Protein AF-A0A6V8D139-F1 (afdb_monomer_lite)

Secondary structure (DSSP, 8-state):
--------HHHHHHHHHHHHHHHHHHHHHHHHSTTHHHHHHHHHHSGGGTHHHH--TT-HHHHHHHHHHHHHHHHHHHHHHHH--TT-HHHHHHHHHHHHHHHHHHHHHHHHH--

pLDDT: mean 85.29, std 11.95, range [41.53, 95.94]

Sequence (115 aa):
THDGVVFSSGDMVFTAMALACLGLGFMILQSTEENGFVGWLQSFLTLDRWTPFFDASNGTNKMIGNWMTLIGLIFYFGWSGMNMTWVDPGVYAITIPLIGFGIMLPHLDSDAEDA

Radius of gyration: 19.51 Å; chains: 1; bounding box: 44×27×57 Å

Foldseek 3Di:
DDDPPDDDPVNVVVVVVVVVVVVVVQVVQQVPAPNGPVRVVVVVVDVVVVCQCVDCVLDPLLNQLQVLLVVLVCQQCVVCVVPVPNPPVVNCVSSVVSNVSSVVSSVVVVVVVVD

Structure (mmCIF, N/CA/C/O backbone):
data_AF-A0A6V8D139-F1
#
_entry.id   AF-A0A6V8D139-F1
#
loop_
_atom_site.group_PDB
_atom_site.id
_atom_site.type_symbol
_atom_site.label_atom_id
_atom_site.label_alt_id
_atom_site.label_comp_id
_atom_site.label_asym_id
_atom_site.label_entity_id
_atom_site.label_seq_id
_atom_site.pdbx_PDB_ins_code
_atom_site.Cartn_x
_atom_site.Cartn_y
_atom_site.Cartn_z
_atom_site.occupancy
_atom_site.B_iso_or_equiv
_atom_site.auth_seq_id
_atom_site.auth_comp_id
_atom_site.auth_asym_id
_atom_site.auth_atom_id
_atom_site.pdbx_PDB_model_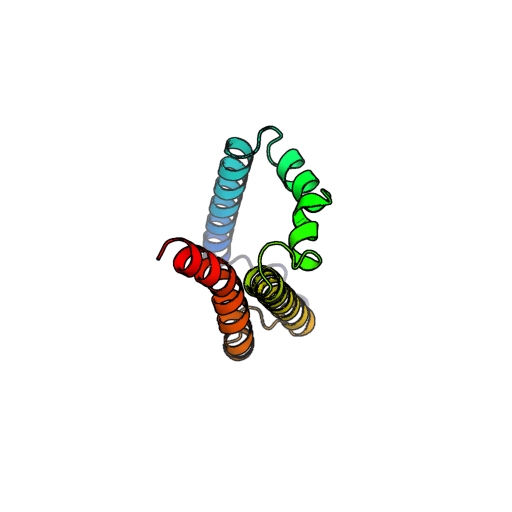num
ATOM 1 N N . THR A 1 1 ? 24.018 6.507 -30.325 1.00 41.53 1 THR A N 1
ATOM 2 C CA . THR A 1 1 ? 22.653 6.574 -30.882 1.00 41.53 1 THR A CA 1
ATOM 3 C C . THR A 1 1 ? 21.775 5.747 -29.972 1.00 41.53 1 THR A C 1
ATOM 5 O O . THR A 1 1 ? 22.102 4.595 -29.756 1.00 41.53 1 THR A O 1
ATOM 8 N N . HIS A 1 2 ? 20.796 6.369 -29.305 1.00 47.44 2 HIS A N 1
ATOM 9 C CA . HIS A 1 2 ? 19.844 5.670 -28.435 1.00 47.44 2 HIS A CA 1
ATOM 10 C C . HIS A 1 2 ? 19.033 4.705 -29.299 1.00 47.44 2 HIS A C 1
ATOM 12 O O . HIS A 1 2 ? 18.240 5.155 -30.127 1.00 47.44 2 HIS A O 1
ATOM 18 N N . ASP A 1 3 ? 19.271 3.409 -29.139 1.00 53.38 3 ASP A N 1
ATOM 19 C CA . ASP A 1 3 ? 18.423 2.395 -29.743 1.00 53.38 3 ASP A CA 1
ATOM 20 C C . ASP A 1 3 ? 17.021 2.513 -29.140 1.00 53.38 3 ASP A C 1
ATOM 22 O O . ASP A 1 3 ? 16.845 2.662 -27.928 1.00 53.38 3 ASP A O 1
ATOM 26 N N . GLY A 1 4 ? 16.029 2.557 -30.030 1.00 57.28 4 GLY A N 1
ATOM 27 C CA . GLY A 1 4 ? 14.618 2.656 -29.685 1.00 57.28 4 GLY A CA 1
ATOM 28 C C . GLY A 1 4 ? 14.159 1.477 -28.832 1.00 57.28 4 GLY A C 1
ATOM 29 O O . GLY A 1 4 ? 14.854 0.475 -28.713 1.00 57.28 4 GLY A O 1
ATOM 30 N N . VAL A 1 5 ? 12.973 1.610 -28.238 1.00 63.62 5 VAL A N 1
ATOM 31 C CA . VAL A 1 5 ? 12.331 0.572 -27.420 1.00 63.62 5 VAL A CA 1
ATOM 32 C C . VAL A 1 5 ? 12.406 -0.785 -28.134 1.00 63.62 5 VAL A C 1
ATOM 34 O O . VAL A 1 5 ? 11.706 -1.017 -29.120 1.00 63.62 5 VAL A O 1
ATOM 37 N N . VAL A 1 6 ? 13.279 -1.672 -27.651 1.00 68.69 6 VAL A N 1
ATOM 38 C CA . VAL A 1 6 ? 13.414 -3.039 -28.159 1.00 68.69 6 VAL A CA 1
ATOM 39 C C . VAL A 1 6 ? 12.385 -3.884 -27.422 1.00 68.69 6 VAL A C 1
ATOM 41 O O . VAL A 1 6 ? 12.599 -4.260 -26.277 1.00 68.69 6 VAL A O 1
ATOM 44 N N . PHE A 1 7 ? 11.247 -4.146 -28.060 1.00 69.94 7 PHE A N 1
ATOM 45 C CA . PHE A 1 7 ? 10.233 -5.043 -27.509 1.00 69.94 7 PHE A CA 1
ATOM 46 C C . PHE A 1 7 ? 10.705 -6.493 -27.639 1.00 69.94 7 PHE A C 1
ATOM 48 O O . PHE A 1 7 ? 10.772 -7.031 -28.748 1.00 69.94 7 PHE A O 1
ATOM 55 N N . SER A 1 8 ? 11.020 -7.134 -26.514 1.00 85.12 8 SER A N 1
ATOM 56 C CA . SER A 1 8 ? 11.220 -8.582 -26.471 1.00 85.12 8 SER A CA 1
ATOM 57 C C . SER A 1 8 ? 9.869 -9.298 -26.408 1.00 85.12 8 SER A C 1
ATOM 59 O O . SER A 1 8 ? 8.909 -8.800 -25.817 1.00 85.12 8 SER A O 1
ATOM 61 N N . SER A 1 9 ? 9.786 -10.516 -26.951 1.00 81.06 9 SER A N 1
ATOM 62 C CA . SER A 1 9 ? 8.597 -11.368 -26.796 1.00 81.06 9 SER A CA 1
ATOM 63 C C . SER A 1 9 ? 8.248 -11.608 -25.320 1.00 81.06 9 SER A C 1
ATOM 65 O O . SER A 1 9 ? 7.076 -11.764 -24.987 1.00 81.06 9 SER A O 1
ATOM 67 N N . GLY A 1 10 ? 9.249 -11.595 -24.428 1.00 85.19 10 GLY A N 1
ATOM 68 C CA . GLY A 1 10 ? 9.034 -11.684 -22.982 1.00 85.19 10 GLY A CA 1
ATOM 69 C C . GLY A 1 10 ? 8.265 -10.484 -22.423 1.00 85.19 10 GLY A C 1
ATOM 70 O O . GLY A 1 10 ? 7.292 -10.671 -21.695 1.00 85.19 10 GLY A O 1
ATOM 71 N N . ASP A 1 11 ? 8.631 -9.265 -22.826 1.00 87.75 11 ASP A N 1
ATOM 72 C CA . ASP A 1 11 ? 7.994 -8.029 -22.349 1.00 87.75 11 ASP A CA 1
ATOM 73 C C . ASP A 1 11 ? 6.505 -7.996 -22.708 1.00 87.75 11 ASP A C 1
ATOM 75 O O . ASP A 1 11 ? 5.673 -7.567 -21.908 1.00 87.75 11 ASP A O 1
ATOM 79 N N . MET A 1 12 ? 6.150 -8.516 -23.887 1.00 88.44 12 MET A N 1
ATOM 80 C CA . MET A 1 12 ? 4.761 -8.616 -24.338 1.00 88.44 12 MET A CA 1
ATOM 81 C C . MET A 1 12 ? 3.931 -9.564 -23.465 1.00 88.44 12 MET A C 1
ATOM 83 O O . MET A 1 12 ? 2.808 -9.223 -23.095 1.00 88.44 12 MET A O 1
ATOM 87 N N . VAL A 1 13 ? 4.479 -10.728 -23.098 1.00 92.31 13 VAL A N 1
ATOM 88 C CA . VAL A 1 13 ? 3.786 -11.703 -22.237 1.00 92.31 13 VAL A CA 1
ATOM 89 C C . VAL A 1 13 ? 3.582 -11.135 -20.833 1.00 92.31 13 VAL A C 1
ATOM 91 O O . VAL A 1 13 ? 2.467 -11.184 -20.311 1.00 92.31 13 VAL A O 1
ATOM 94 N N . PHE A 1 14 ? 4.620 -10.539 -20.237 1.00 91.00 14 PHE A N 1
ATOM 95 C CA . PHE A 1 14 ? 4.502 -9.916 -18.916 1.00 91.00 14 PHE A CA 1
ATOM 96 C C . PHE A 1 14 ? 3.544 -8.720 -18.923 1.00 91.00 14 PHE A C 1
ATOM 98 O O . PHE A 1 14 ? 2.743 -8.580 -17.999 1.00 91.00 14 PHE A O 1
ATOM 105 N N . THR A 1 15 ? 3.550 -7.907 -19.982 1.00 91.06 15 THR A N 1
ATOM 106 C CA . THR A 1 15 ? 2.607 -6.788 -20.132 1.00 91.06 15 THR A CA 1
ATOM 107 C C . THR A 1 15 ? 1.167 -7.281 -20.269 1.00 91.06 15 THR A C 1
ATOM 109 O O . THR A 1 15 ? 0.275 -6.756 -19.606 1.00 91.06 15 THR A O 1
ATOM 112 N N . ALA A 1 16 ? 0.921 -8.316 -21.077 1.00 93.69 16 ALA A N 1
ATOM 113 C CA . ALA A 1 16 ? -0.413 -8.895 -21.228 1.00 93.69 16 ALA A CA 1
ATOM 114 C C . ALA A 1 16 ? -0.935 -9.473 -19.903 1.00 93.69 16 ALA A C 1
ATOM 116 O O . ALA A 1 16 ? -2.088 -9.244 -19.537 1.00 93.69 16 ALA A O 1
ATOM 117 N N . MET A 1 17 ? -0.074 -10.164 -19.152 1.00 93.38 17 MET A N 1
ATOM 118 C CA . MET A 1 17 ? -0.415 -10.686 -17.830 1.00 93.38 17 MET A CA 1
ATOM 119 C C . MET A 1 17 ? -0.709 -9.558 -16.832 1.00 93.38 17 MET A C 1
ATOM 121 O O . MET A 1 17 ? -1.697 -9.632 -16.106 1.00 93.38 17 MET A O 1
ATOM 125 N N . ALA A 1 18 ? 0.091 -8.489 -16.830 1.00 92.81 18 ALA A N 1
ATOM 126 C CA . ALA A 1 18 ? -0.153 -7.323 -15.984 1.00 92.81 18 ALA A CA 1
ATOM 127 C C . ALA A 1 18 ? -1.509 -6.671 -16.298 1.00 92.81 18 ALA A C 1
ATOM 129 O O . ALA A 1 18 ? -2.280 -6.389 -15.383 1.00 92.81 18 ALA A O 1
ATOM 130 N N . LEU A 1 19 ? -1.842 -6.499 -17.580 1.00 95.19 19 LEU A N 1
ATOM 131 C CA . LEU A 1 19 ? -3.138 -5.961 -18.002 1.00 95.19 19 LEU A CA 1
ATOM 132 C C . LEU A 1 19 ? -4.305 -6.870 -17.602 1.00 95.19 19 LEU A C 1
ATOM 134 O O . LEU A 1 19 ? -5.335 -6.367 -17.159 1.00 95.19 19 LEU A O 1
ATOM 138 N N . ALA A 1 20 ? -4.145 -8.192 -17.709 1.00 95.94 20 ALA A N 1
ATOM 139 C CA . ALA A 1 20 ? -5.157 -9.142 -17.255 1.00 95.94 20 ALA A CA 1
ATOM 140 C C . ALA A 1 20 ? -5.397 -9.021 -15.741 1.00 95.94 20 ALA A C 1
ATOM 142 O O . ALA A 1 20 ? -6.544 -8.904 -15.310 1.00 95.94 20 ALA A O 1
ATOM 143 N N . CYS A 1 21 ? -4.329 -8.966 -14.939 1.00 95.44 21 CYS A N 1
ATOM 144 C CA . CYS A 1 21 ? -4.428 -8.759 -13.494 1.00 95.44 21 CYS A CA 1
ATOM 145 C C . CYS A 1 21 ? -5.100 -7.422 -13.146 1.00 95.44 21 CYS A C 1
ATOM 147 O O . CYS A 1 21 ? -5.971 -7.387 -12.278 1.00 95.44 21 CYS A O 1
ATOM 149 N N . LEU A 1 22 ? -4.749 -6.336 -13.843 1.00 94.44 22 LEU A N 1
ATOM 150 C CA . LEU A 1 22 ? -5.375 -5.024 -13.650 1.00 94.44 22 LEU A CA 1
ATOM 151 C C . LEU A 1 22 ? -6.865 -5.041 -14.015 1.00 94.44 22 LEU A C 1
ATOM 153 O O . LEU A 1 22 ? -7.679 -4.504 -13.267 1.00 94.44 22 LEU A O 1
ATOM 157 N N . GLY A 1 23 ? -7.232 -5.684 -15.126 1.00 93.75 23 GLY A N 1
ATOM 158 C CA . GLY A 1 23 ? -8.623 -5.818 -15.557 1.00 93.75 23 GLY A CA 1
ATOM 159 C C . GLY A 1 23 ? -9.469 -6.614 -14.564 1.00 93.75 23 GLY A C 1
ATOM 160 O O . GLY A 1 23 ? -10.567 -6.186 -14.209 1.00 93.75 23 GLY A O 1
ATOM 161 N N . LEU A 1 24 ? -8.939 -7.730 -14.053 1.00 94.88 24 LEU A N 1
ATOM 162 C CA . LEU A 1 24 ? -9.594 -8.517 -13.006 1.00 94.88 24 LEU A CA 1
ATOM 163 C C . LEU A 1 24 ? -9.740 -7.717 -11.708 1.00 94.88 24 LEU A C 1
ATOM 165 O O . LEU A 1 24 ? -10.822 -7.698 -11.126 1.00 94.88 24 LEU A O 1
ATOM 169 N N . GLY A 1 25 ? -8.686 -7.013 -11.284 1.00 90.56 25 GLY A N 1
ATOM 170 C CA . GLY A 1 25 ? -8.730 -6.149 -10.104 1.00 90.56 25 GLY A CA 1
ATOM 171 C C . GLY A 1 25 ? -9.787 -5.051 -10.228 1.00 90.56 25 GLY A C 1
ATOM 172 O O . GLY A 1 25 ? -10.577 -4.848 -9.308 1.00 90.56 25 GLY A O 1
ATOM 173 N N . PHE A 1 26 ? -9.865 -4.397 -11.390 1.00 91.00 26 PHE A N 1
ATOM 174 C CA . PHE A 1 26 ? -10.881 -3.383 -11.669 1.00 91.00 26 PHE A CA 1
ATOM 175 C C . PHE A 1 26 ? -12.302 -3.966 -11.648 1.00 91.00 26 PHE A C 1
ATOM 177 O O . PHE A 1 26 ? -13.201 -3.372 -11.055 1.00 91.00 26 PHE A O 1
ATOM 184 N N . MET A 1 27 ? -12.504 -5.149 -12.235 1.00 91.31 27 MET A N 1
ATOM 185 C CA . MET A 1 27 ? -13.804 -5.826 -12.252 1.00 91.31 27 MET A CA 1
ATOM 186 C C . MET A 1 27 ? -14.270 -6.217 -10.844 1.00 91.31 27 MET A C 1
ATOM 188 O O . MET A 1 27 ? -15.422 -5.965 -10.488 1.00 91.31 27 MET A O 1
ATOM 192 N N . ILE A 1 28 ? -13.376 -6.789 -10.032 1.00 90.69 28 ILE A N 1
ATOM 193 C CA . ILE A 1 28 ? -13.667 -7.147 -8.636 1.00 90.69 28 ILE A CA 1
ATOM 194 C C . ILE A 1 28 ? -14.053 -5.897 -7.850 1.00 90.69 28 ILE A C 1
ATOM 196 O O . ILE A 1 28 ? -15.076 -5.892 -7.162 1.00 90.69 28 ILE A O 1
ATOM 200 N N . LEU A 1 29 ? -13.284 -4.820 -8.001 1.00 89.81 29 LEU A N 1
ATOM 201 C CA . LEU A 1 29 ? -13.554 -3.567 -7.313 1.00 89.81 29 LEU A CA 1
ATOM 202 C C . LEU A 1 29 ? -14.912 -2.974 -7.700 1.00 89.81 29 LEU A C 1
ATOM 204 O O . LEU A 1 29 ? -15.685 -2.580 -6.831 1.00 89.81 29 LEU A O 1
ATOM 208 N N . GLN A 1 30 ? -15.229 -2.970 -8.996 1.00 90.38 30 GLN A N 1
ATOM 209 C CA . GLN A 1 30 ? -16.519 -2.503 -9.495 1.00 90.38 30 GLN A CA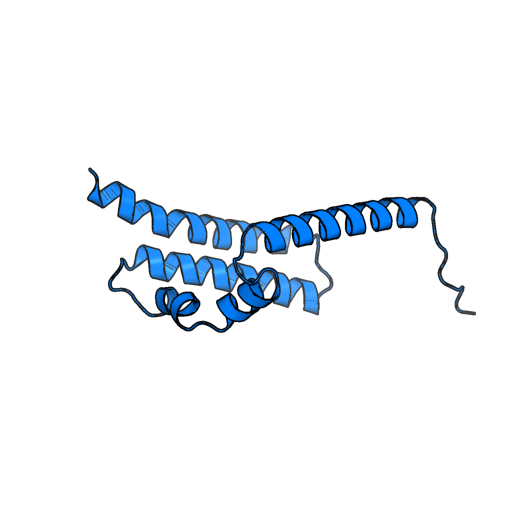 1
ATOM 210 C C . GLN A 1 30 ? -17.690 -3.354 -8.978 1.00 90.38 30 GLN A C 1
ATOM 212 O O . GLN A 1 30 ? -18.782 -2.827 -8.805 1.00 90.38 30 GLN A O 1
ATOM 217 N N . SER A 1 31 ? -17.476 -4.650 -8.737 1.00 87.62 31 SER A N 1
ATOM 218 C CA . SER A 1 31 ? -18.510 -5.542 -8.195 1.00 87.62 31 SER A CA 1
ATOM 219 C C . SER A 1 31 ? -18.685 -5.465 -6.675 1.00 87.62 31 SER A C 1
ATOM 221 O O . SER A 1 31 ? -19.730 -5.869 -6.174 1.00 87.62 31 SER A O 1
ATOM 223 N N . THR A 1 32 ? -17.674 -4.981 -5.948 1.00 86.88 32 THR A N 1
ATOM 224 C CA . THR A 1 32 ? -17.660 -4.988 -4.475 1.00 86.88 32 THR A CA 1
ATOM 225 C C . THR A 1 32 ? -18.186 -3.680 -3.887 1.00 86.88 32 THR A C 1
ATOM 227 O O . THR A 1 32 ? -18.848 -3.695 -2.855 1.00 86.88 32 THR A O 1
ATOM 230 N N . GLU A 1 33 ? -17.906 -2.550 -4.538 1.00 83.50 33 GLU A N 1
ATOM 231 C CA . GLU A 1 33 ? -18.299 -1.219 -4.069 1.00 83.50 33 GLU A CA 1
ATOM 232 C C . GLU A 1 33 ? -19.575 -0.736 -4.764 1.00 83.50 33 GLU A C 1
ATOM 234 O O . GLU A 1 33 ? -19.679 -0.789 -5.989 1.00 83.50 33 GLU A O 1
ATOM 239 N N . GLU A 1 34 ? -20.524 -0.192 -3.998 1.00 79.75 34 GLU A N 1
ATOM 240 C CA . GLU A 1 34 ? -21.823 0.285 -4.509 1.00 79.75 34 GLU A CA 1
ATOM 241 C C . GLU A 1 34 ? -21.657 1.398 -5.565 1.00 79.75 34 GLU A C 1
ATOM 243 O O . GLU A 1 34 ? -22.391 1.457 -6.549 1.00 79.75 34 GLU A O 1
ATOM 248 N N . ASN A 1 35 ? -20.614 2.222 -5.414 1.00 84.88 35 ASN A N 1
ATOM 249 C CA . ASN A 1 35 ? -20.204 3.259 -6.371 1.00 84.88 35 ASN A CA 1
ATOM 250 C C . ASN A 1 35 ? -18.971 2.848 -7.211 1.00 84.88 35 ASN A C 1
ATOM 252 O O . ASN A 1 35 ? -18.289 3.696 -7.802 1.00 84.88 35 ASN A O 1
ATOM 256 N N . GLY A 1 36 ? -18.642 1.553 -7.239 1.00 87.94 36 GLY A N 1
ATOM 257 C CA . GLY A 1 36 ? -17.496 0.976 -7.939 1.00 87.94 36 GLY A CA 1
ATOM 258 C C . GLY A 1 36 ? -16.158 1.635 -7.584 1.00 87.94 36 GLY A C 1
ATOM 259 O O . GLY A 1 36 ? -15.888 1.974 -6.434 1.00 87.94 36 GLY A O 1
ATOM 260 N N . PHE A 1 37 ? -15.313 1.863 -8.597 1.00 85.25 37 PHE A N 1
ATOM 261 C CA . PHE A 1 37 ? -14.000 2.504 -8.422 1.00 85.25 37 PHE A CA 1
ATOM 262 C C . PHE A 1 37 ? -14.083 3.911 -7.798 1.00 85.25 37 PHE A C 1
ATOM 264 O O . PHE A 1 37 ? -13.211 4.292 -7.018 1.00 85.25 37 PHE A O 1
ATOM 271 N N . VAL A 1 38 ? -15.130 4.685 -8.110 1.00 86.50 38 VAL A N 1
ATOM 272 C CA . VAL A 1 38 ? -15.325 6.026 -7.529 1.00 86.50 38 VAL A CA 1
ATOM 273 C C . VAL A 1 38 ? -15.676 5.921 -6.047 1.00 86.50 38 VAL A C 1
ATOM 275 O O . VAL A 1 38 ? -15.130 6.681 -5.249 1.00 86.50 38 VAL A O 1
ATOM 278 N N . GLY A 1 39 ? -16.518 4.952 -5.676 1.00 86.38 39 GLY A N 1
ATOM 279 C CA . GLY A 1 39 ? -16.819 4.629 -4.280 1.00 86.38 39 GLY A CA 1
ATOM 280 C C . GLY A 1 39 ? -15.567 4.296 -3.489 1.00 86.38 39 GLY A C 1
ATOM 281 O O . GLY A 1 39 ? -15.281 4.947 -2.491 1.00 86.38 39 GLY A O 1
ATOM 282 N N . TRP A 1 40 ? -14.757 3.381 -4.018 1.00 88.19 40 TRP A N 1
ATOM 283 C CA . TRP A 1 40 ? -13.475 3.012 -3.422 1.00 88.19 40 TRP A CA 1
ATOM 284 C C . TRP A 1 40 ? -12.537 4.210 -3.205 1.00 88.19 40 TRP A C 1
ATOM 286 O O . TRP A 1 40 ? -11.934 4.340 -2.137 1.00 88.19 40 TRP A O 1
ATOM 296 N N . LEU A 1 41 ? -12.428 5.119 -4.186 1.00 88.00 41 LEU A N 1
ATOM 297 C CA . LEU A 1 41 ? -11.641 6.349 -4.030 1.00 88.00 41 LEU A CA 1
ATOM 298 C C . LEU A 1 41 ? -12.205 7.252 -2.925 1.00 88.00 41 LEU A C 1
ATOM 300 O O . LEU A 1 41 ? -11.442 7.779 -2.113 1.00 88.00 41 LEU A O 1
ATOM 304 N N . GLN A 1 42 ? -13.528 7.414 -2.867 1.00 86.81 42 GLN A N 1
ATOM 305 C CA . GLN A 1 42 ? -14.189 8.184 -1.811 1.00 86.81 42 GLN A CA 1
ATOM 306 C C . GLN A 1 42 ? -13.955 7.568 -0.427 1.00 86.81 42 GLN A C 1
ATOM 308 O O . GLN A 1 42 ? -13.752 8.312 0.536 1.00 86.81 42 GLN A O 1
ATOM 313 N N . SER A 1 43 ? -13.871 6.239 -0.318 1.00 83.88 43 SER A N 1
ATOM 314 C CA . SER A 1 43 ? -13.584 5.554 0.946 1.00 83.88 43 SER A CA 1
ATOM 315 C C . SER A 1 43 ? -12.234 5.950 1.554 1.00 83.88 43 SER A C 1
ATOM 317 O O . SER A 1 43 ? -12.104 5.951 2.775 1.00 83.88 43 SER A O 1
ATOM 319 N N . PHE A 1 44 ? -11.225 6.321 0.754 1.00 82.75 44 PHE A N 1
ATOM 320 C CA . PHE A 1 44 ? -9.962 6.861 1.295 1.00 82.75 44 PHE A CA 1
ATOM 321 C C . PHE A 1 44 ? -10.092 8.280 1.837 1.00 82.75 44 PHE A C 1
ATOM 323 O O . PHE A 1 44 ? -9.345 8.662 2.736 1.00 82.75 44 PHE A O 1
ATOM 330 N N . LEU A 1 45 ? -11.018 9.064 1.290 1.00 82.56 45 LEU A N 1
ATOM 331 C CA . LEU A 1 45 ? -11.279 10.439 1.716 1.00 82.56 45 LEU A CA 1
ATOM 332 C C . LEU A 1 45 ? -12.265 10.510 2.888 1.00 82.56 45 LEU A C 1
ATOM 334 O O . LEU A 1 45 ? -12.487 11.584 3.442 1.00 82.56 45 LEU A O 1
ATOM 338 N N . THR A 1 46 ? -12.865 9.381 3.266 1.00 83.44 46 THR A N 1
ATOM 339 C CA . THR A 1 46 ? -13.835 9.322 4.357 1.00 83.44 46 THR A CA 1
ATOM 340 C C . THR A 1 46 ? -13.104 9.323 5.697 1.00 83.44 46 THR A C 1
ATOM 342 O O . THR A 1 46 ? -12.164 8.552 5.898 1.00 83.44 46 THR A O 1
ATOM 345 N N . LEU A 1 47 ? -13.548 10.173 6.627 1.00 76.75 47 LEU A N 1
ATOM 346 C CA . LEU A 1 47 ? -12.926 10.323 7.947 1.00 76.75 47 LEU A CA 1
ATOM 347 C C . LEU A 1 47 ? -12.903 8.995 8.727 1.00 76.75 47 LEU A C 1
ATOM 349 O O . LEU A 1 47 ? -11.907 8.685 9.374 1.00 76.75 47 LEU A O 1
ATOM 353 N N . ASP A 1 48 ? -13.946 8.176 8.570 1.00 78.94 48 ASP A N 1
ATOM 354 C CA . ASP A 1 48 ? -14.105 6.880 9.240 1.00 78.94 48 ASP A CA 1
ATOM 355 C C . ASP A 1 48 ? -12.969 5.891 8.958 1.00 78.94 48 ASP A C 1
ATOM 357 O O . ASP A 1 48 ? -12.646 5.066 9.809 1.00 78.94 48 ASP A O 1
ATOM 361 N N . ARG A 1 49 ? -12.307 5.984 7.796 1.00 79.69 49 ARG A N 1
ATOM 362 C CA . ARG A 1 49 ? -11.144 5.138 7.481 1.00 79.69 49 ARG A CA 1
ATOM 363 C C . ARG A 1 49 ? -9.902 5.527 8.288 1.00 79.69 49 ARG A C 1
ATOM 365 O O . ARG A 1 49 ? -9.029 4.689 8.502 1.00 79.69 49 ARG A O 1
ATOM 372 N N . TRP A 1 50 ? -9.831 6.773 8.749 1.00 83.12 50 TRP A N 1
ATOM 373 C CA . TRP A 1 50 ? -8.702 7.313 9.505 1.00 83.12 50 TRP A CA 1
ATOM 374 C C . TRP A 1 50 ? -8.955 7.356 11.016 1.00 83.12 50 TRP A C 1
ATOM 376 O O . TRP A 1 50 ? -8.000 7.383 11.790 1.00 83.12 50 TRP A O 1
ATOM 386 N N . THR A 1 51 ? -10.215 7.304 11.454 1.00 84.06 51 THR A N 1
ATOM 387 C CA . THR A 1 51 ? -10.595 7.245 12.875 1.00 8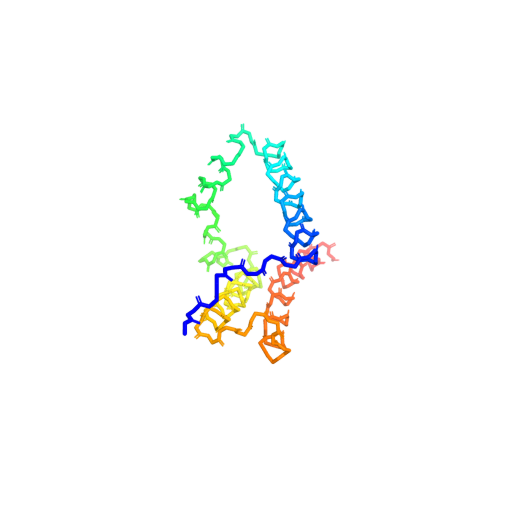4.06 51 THR A CA 1
ATOM 388 C C . THR A 1 51 ? -9.831 6.170 13.671 1.00 84.06 51 THR A C 1
ATOM 390 O O . THR A 1 51 ? -9.299 6.506 14.729 1.00 84.06 51 THR A O 1
ATOM 393 N N . PRO A 1 52 ? -9.641 4.927 13.172 1.00 82.00 52 PRO A N 1
ATOM 394 C CA . PRO A 1 52 ? -8.941 3.867 13.907 1.00 82.00 52 PRO A CA 1
ATOM 395 C C . PRO A 1 52 ? -7.453 4.131 14.193 1.00 82.00 52 PRO A C 1
ATOM 397 O O . PRO A 1 52 ? -6.824 3.364 14.920 1.00 82.00 52 PRO A O 1
ATOM 400 N N . PHE A 1 53 ? -6.862 5.173 13.603 1.00 83.75 53 PHE A N 1
ATOM 401 C CA . PHE A 1 53 ? -5.487 5.593 13.886 1.00 83.75 53 PHE A CA 1
ATOM 402 C C . PHE A 1 53 ? -5.389 6.501 15.113 1.00 83.75 53 PHE A C 1
ATOM 404 O O . PHE A 1 53 ? -4.323 6.596 15.720 1.00 83.75 53 PHE A O 1
ATOM 411 N N . PHE A 1 54 ? -6.478 7.178 15.470 1.00 86.38 54 PHE A N 1
ATOM 412 C CA . PHE A 1 54 ? -6.502 8.169 16.549 1.00 86.38 54 PHE A CA 1
ATOM 413 C C . PHE A 1 54 ? -7.465 7.801 17.676 1.00 86.38 54 PHE A C 1
ATOM 415 O O . PHE A 1 54 ? -7.484 8.470 18.707 1.00 86.38 54 PHE A O 1
ATOM 422 N N . ASP A 1 55 ? -8.247 6.742 17.491 1.00 79.06 55 ASP A N 1
ATOM 423 C CA . ASP A 1 55 ? -9.184 6.245 18.480 1.00 79.06 55 ASP A CA 1
ATOM 424 C C . ASP A 1 55 ? -8.632 5.005 19.199 1.00 79.06 55 ASP A C 1
ATOM 426 O O . ASP A 1 55 ? -8.590 3.903 18.652 1.00 79.06 55 ASP A O 1
ATOM 430 N N . ALA A 1 56 ? -8.224 5.196 20.455 1.00 76.62 56 ALA A N 1
ATOM 431 C CA . ALA A 1 56 ? -7.799 4.117 21.345 1.00 76.62 56 ALA A CA 1
ATOM 432 C C . ALA A 1 56 ? -8.969 3.477 22.119 1.00 76.62 56 ALA A C 1
ATOM 434 O O . ALA A 1 56 ? -8.748 2.516 22.857 1.00 76.62 56 ALA A O 1
ATOM 435 N N . SER A 1 57 ? -10.204 3.983 21.976 1.00 73.62 57 SER A N 1
ATOM 436 C CA . SER A 1 57 ? -11.365 3.475 22.725 1.00 73.62 57 SER A CA 1
ATOM 437 C C . SER A 1 57 ? -11.720 2.029 22.371 1.00 73.62 57 SER A C 1
ATOM 439 O O . SER A 1 57 ? -12.225 1.298 23.215 1.00 73.62 57 SER A O 1
ATOM 441 N N . ASN A 1 58 ? -11.384 1.597 21.153 1.00 68.69 58 ASN A N 1
ATOM 442 C CA . ASN A 1 58 ? -11.612 0.244 20.644 1.00 68.69 58 ASN A CA 1
ATOM 443 C C . ASN A 1 58 ? -10.467 -0.748 20.940 1.00 68.69 58 ASN A C 1
ATOM 445 O O . ASN A 1 58 ? -10.480 -1.860 20.403 1.00 68.69 58 ASN A O 1
ATOM 449 N N . GLY A 1 59 ? -9.489 -0.346 21.760 1.00 78.00 59 GLY A N 1
ATOM 450 C CA . GLY A 1 59 ? -8.322 -1.145 22.135 1.00 78.00 59 GLY A CA 1
ATOM 451 C C . GLY A 1 59 ? -7.020 -0.561 21.586 1.00 78.00 59 GLY A C 1
ATOM 452 O O . GLY A 1 59 ? -6.868 -0.312 20.386 1.00 78.00 59 GLY A O 1
ATOM 453 N N . THR A 1 60 ? -6.037 -0.367 22.468 1.00 83.31 60 THR A N 1
ATOM 454 C CA . THR A 1 60 ? -4.714 0.173 22.110 1.00 83.31 60 THR A CA 1
ATOM 455 C C . THR A 1 60 ? -4.001 -0.711 21.081 1.00 83.31 60 THR A C 1
ATOM 457 O O . THR A 1 60 ? -3.287 -0.199 20.217 1.00 83.31 60 THR A O 1
ATOM 460 N N . ASN A 1 61 ? -4.242 -2.027 21.115 1.00 86.44 61 ASN A N 1
ATOM 461 C CA . ASN A 1 61 ? -3.676 -2.986 20.167 1.00 86.44 61 ASN A CA 1
ATOM 462 C C . ASN A 1 61 ? -4.173 -2.744 18.733 1.00 86.44 61 ASN A C 1
ATOM 464 O O . ASN A 1 61 ? -3.378 -2.824 17.795 1.00 86.44 61 ASN A O 1
ATOM 468 N N . LYS A 1 62 ? -5.447 -2.358 18.555 1.00 86.06 62 LYS A N 1
ATOM 469 C CA . LYS A 1 62 ? -6.002 -2.004 17.237 1.00 86.06 62 LYS A CA 1
ATOM 470 C C . LYS A 1 62 ? -5.356 -0.740 16.678 1.00 86.06 62 LYS A C 1
ATOM 472 O O . LYS A 1 62 ? -4.931 -0.724 15.523 1.00 86.06 62 LYS A O 1
ATOM 477 N N . MET A 1 63 ? -5.220 0.294 17.510 1.00 89.75 63 MET A N 1
ATOM 478 C CA . MET A 1 63 ? -4.581 1.551 17.111 1.00 89.75 63 MET A CA 1
ATOM 479 C C . MET A 1 63 ? -3.114 1.327 16.712 1.00 89.75 63 MET A C 1
ATOM 481 O O . MET A 1 63 ? -2.686 1.762 15.642 1.00 89.75 63 MET A O 1
ATOM 485 N N . ILE A 1 64 ? -2.346 0.605 17.539 1.00 90.44 64 ILE A N 1
ATOM 486 C CA . ILE A 1 64 ? -0.939 0.281 17.254 1.00 90.44 64 ILE A CA 1
ATOM 487 C C . ILE A 1 64 ? -0.827 -0.567 15.983 1.00 90.44 64 ILE A C 1
ATOM 489 O O . ILE A 1 64 ? 0.011 -0.268 15.133 1.00 90.44 64 ILE A O 1
ATOM 493 N N . GLY A 1 65 ? -1.687 -1.573 15.812 1.00 91.25 65 GLY A N 1
ATOM 494 C CA . GLY A 1 65 ? -1.690 -2.422 14.622 1.00 91.25 65 GLY A CA 1
ATOM 495 C C . GLY A 1 65 ? -1.909 -1.636 13.322 1.00 91.25 65 GLY A C 1
ATOM 496 O O . GLY A 1 65 ? -1.159 -1.786 12.349 1.00 91.25 65 GLY A O 1
ATOM 497 N N . ASN A 1 66 ? -2.860 -0.701 13.331 1.00 91.12 66 ASN A N 1
ATOM 498 C CA . ASN A 1 66 ? -3.100 0.191 12.195 1.00 91.12 66 ASN A CA 1
ATOM 499 C C . ASN A 1 66 ? -1.868 1.050 11.873 1.00 91.12 66 ASN A C 1
ATOM 501 O O . ASN A 1 66 ? -1.454 1.124 10.712 1.00 91.12 66 ASN A O 1
ATOM 505 N N . TRP A 1 67 ? -1.222 1.636 12.886 1.00 93.19 67 TRP A N 1
ATOM 506 C CA . TRP A 1 67 ? 0.011 2.410 12.698 1.00 93.19 67 TRP A CA 1
ATOM 507 C C . TRP A 1 67 ? 1.173 1.572 12.165 1.00 93.19 67 TRP A C 1
ATOM 509 O O . TRP A 1 67 ? 1.888 2.031 11.274 1.00 93.19 67 TRP A O 1
ATOM 519 N N . MET A 1 68 ? 1.352 0.346 12.656 1.00 93.62 68 MET A N 1
ATOM 520 C CA . MET A 1 68 ? 2.398 -0.558 12.166 1.00 93.62 68 MET A CA 1
ATOM 521 C C . MET A 1 68 ? 2.200 -0.898 10.686 1.00 93.62 68 MET A C 1
ATOM 523 O O . MET A 1 68 ? 3.155 -0.832 9.907 1.00 93.62 68 MET A O 1
ATOM 527 N N . THR A 1 69 ? 0.957 -1.167 10.279 1.00 93.56 69 THR A N 1
ATOM 528 C CA . THR A 1 69 ? 0.608 -1.414 8.872 1.00 93.56 69 THR A CA 1
ATOM 529 C C . THR A 1 69 ? 0.906 -0.192 8.005 1.00 93.56 69 THR A C 1
ATOM 531 O O . THR A 1 69 ? 1.561 -0.309 6.966 1.00 93.56 69 THR A O 1
ATOM 534 N N . LEU A 1 70 ? 0.477 0.996 8.443 1.00 93.31 70 LEU A N 1
ATOM 535 C CA . LEU A 1 70 ? 0.677 2.241 7.702 1.00 93.31 70 LEU A CA 1
ATOM 536 C C . LEU A 1 70 ? 2.163 2.591 7.557 1.00 93.31 70 LEU A C 1
ATOM 538 O O . LEU A 1 70 ? 2.607 2.925 6.460 1.00 93.31 70 LEU A O 1
ATOM 542 N N . ILE A 1 71 ? 2.946 2.477 8.631 1.00 95.00 71 ILE A N 1
ATOM 543 C CA . ILE A 1 71 ? 4.391 2.736 8.599 1.00 95.00 71 ILE A CA 1
ATOM 544 C C . ILE A 1 71 ? 5.096 1.732 7.683 1.00 95.00 71 ILE A C 1
ATOM 546 O O . ILE A 1 71 ? 5.941 2.138 6.886 1.00 95.00 71 ILE A O 1
ATOM 550 N N . GLY A 1 72 ? 4.730 0.447 7.740 1.00 94.62 72 GLY A N 1
ATOM 551 C CA . GLY A 1 72 ? 5.269 -0.572 6.836 1.00 94.62 72 GLY A CA 1
ATOM 552 C C . GLY A 1 72 ? 5.013 -0.246 5.361 1.00 94.62 72 GLY A C 1
ATOM 553 O O . GLY A 1 72 ? 5.922 -0.366 4.536 1.00 94.62 72 GLY A O 1
ATOM 554 N N . LEU A 1 73 ? 3.806 0.233 5.044 1.00 94.75 73 LEU A N 1
ATOM 555 C CA . LEU A 1 73 ? 3.414 0.649 3.696 1.00 94.75 73 LEU A CA 1
ATOM 556 C C . LEU A 1 73 ? 4.193 1.888 3.227 1.00 94.75 73 LEU A C 1
ATOM 558 O O . LEU A 1 73 ? 4.757 1.887 2.131 1.00 94.75 73 LEU A O 1
ATOM 562 N N . ILE A 1 74 ? 4.261 2.927 4.067 1.00 95.25 74 ILE A N 1
ATOM 563 C CA . ILE A 1 74 ? 4.998 4.167 3.780 1.00 95.25 74 ILE A CA 1
ATOM 564 C C . ILE A 1 74 ? 6.485 3.869 3.579 1.00 95.25 74 ILE A C 1
ATOM 566 O O . ILE A 1 74 ? 7.085 4.381 2.635 1.00 95.25 74 ILE A O 1
ATOM 570 N N . PHE A 1 75 ? 7.075 3.026 4.429 1.00 95.06 75 PHE A N 1
ATOM 571 C CA . PHE A 1 75 ? 8.472 2.625 4.306 1.00 95.06 75 PHE A CA 1
ATOM 572 C C . PHE A 1 75 ? 8.730 1.895 2.985 1.00 95.06 75 PHE A C 1
ATOM 574 O O . PHE A 1 75 ? 9.664 2.262 2.276 1.00 95.06 75 PHE A O 1
ATOM 581 N N . TYR A 1 76 ? 7.886 0.922 2.620 1.00 95.06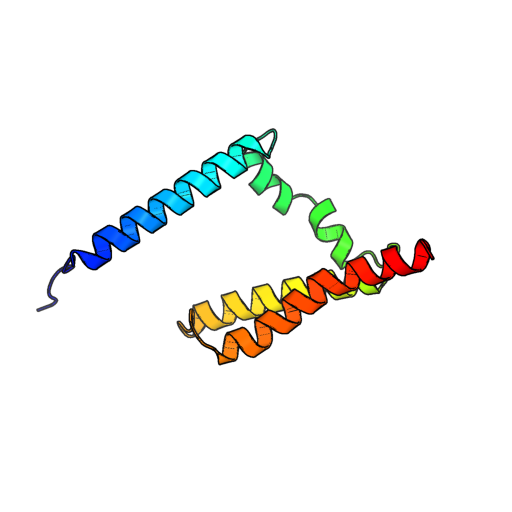 76 TYR A N 1
ATOM 582 C CA . TYR A 1 76 ? 8.044 0.177 1.371 1.00 95.06 76 TYR A CA 1
ATOM 583 C C . TYR A 1 76 ? 7.996 1.101 0.150 1.00 95.06 76 TYR A C 1
ATOM 585 O O . TYR A 1 76 ? 8.959 1.177 -0.609 1.00 95.06 76 TYR A O 1
ATOM 593 N N . PHE A 1 77 ? 6.910 1.862 -0.014 1.00 94.81 77 PHE A N 1
ATOM 594 C CA . PHE A 1 77 ? 6.751 2.725 -1.187 1.00 94.81 77 PHE A CA 1
ATOM 595 C C . PHE A 1 77 ? 7.743 3.889 -1.206 1.00 94.81 77 PHE A C 1
ATOM 597 O O . PHE A 1 77 ? 8.268 4.222 -2.269 1.00 94.81 77 PHE A O 1
ATOM 604 N N . GLY A 1 78 ? 8.030 4.489 -0.049 1.00 94.12 78 GLY A N 1
ATOM 605 C CA . GLY A 1 78 ? 9.003 5.571 0.064 1.00 94.12 78 GLY A CA 1
ATOM 606 C C . GLY A 1 78 ? 10.411 5.101 -0.292 1.00 94.12 78 GLY A C 1
ATOM 607 O O . GLY A 1 78 ? 11.065 5.697 -1.148 1.00 94.12 78 GLY A O 1
ATOM 608 N N . TRP A 1 79 ? 10.866 3.996 0.303 1.00 94.56 79 TRP A N 1
ATOM 609 C CA . TRP A 1 79 ? 12.210 3.480 0.061 1.00 94.56 79 TRP A CA 1
ATOM 610 C C . TRP A 1 79 ? 12.371 2.923 -1.353 1.00 94.56 79 TRP A C 1
ATOM 612 O O . TRP A 1 79 ? 13.320 3.301 -2.046 1.00 94.56 79 TRP A O 1
ATOM 622 N N . SER A 1 80 ? 11.448 2.067 -1.800 1.00 92.62 80 SER A N 1
ATOM 623 C CA . SER A 1 80 ? 11.502 1.465 -3.135 1.00 92.62 80 SER A CA 1
ATOM 624 C C . SER A 1 80 ? 11.340 2.506 -4.242 1.00 92.62 80 SER A C 1
ATOM 626 O O . SER A 1 80 ? 12.009 2.395 -5.267 1.00 92.62 80 SER A O 1
ATOM 628 N N . GLY A 1 81 ? 10.529 3.548 -4.030 1.00 93.19 81 GLY A N 1
ATOM 629 C CA . GLY A 1 81 ? 10.391 4.656 -4.975 1.00 93.19 81 GLY A CA 1
ATOM 630 C C . GLY A 1 81 ? 11.660 5.506 -5.092 1.00 93.19 81 GLY A C 1
ATOM 631 O O . GLY A 1 81 ? 12.066 5.849 -6.199 1.00 93.19 81 GLY A O 1
ATOM 632 N N . MET A 1 82 ? 12.319 5.813 -3.970 1.00 94.75 82 MET A N 1
ATOM 633 C CA . MET A 1 82 ? 13.540 6.632 -3.964 1.00 94.75 82 MET A CA 1
ATOM 634 C C . MET A 1 82 ? 14.784 5.877 -4.446 1.00 94.75 82 MET A C 1
ATOM 636 O O . MET A 1 82 ? 15.661 6.481 -5.058 1.00 94.75 82 MET A O 1
ATOM 640 N N . ASN A 1 83 ? 14.874 4.573 -4.168 1.00 92.44 83 ASN A N 1
ATOM 641 C CA . ASN A 1 83 ? 16.080 3.776 -4.414 1.00 92.44 83 ASN A CA 1
ATOM 642 C C . ASN A 1 83 ? 15.917 2.741 -5.543 1.00 92.44 83 ASN A C 1
ATOM 644 O O . ASN A 1 83 ? 16.848 1.987 -5.808 1.00 92.44 83 ASN A O 1
ATOM 648 N N . MET A 1 84 ? 14.754 2.682 -6.207 1.00 91.88 84 MET A N 1
ATOM 649 C CA . MET A 1 84 ? 14.416 1.684 -7.242 1.00 91.88 84 MET A CA 1
ATOM 650 C C . MET A 1 84 ? 14.536 0.223 -6.764 1.00 91.88 84 MET A C 1
ATOM 652 O O . MET A 1 84 ? 14.703 -0.704 -7.555 1.00 91.88 84 MET A O 1
ATOM 656 N N . THR A 1 85 ? 14.405 0.001 -5.458 1.00 91.06 85 THR A N 1
ATOM 657 C CA . THR A 1 85 ? 14.560 -1.284 -4.759 1.00 91.06 85 THR A CA 1
ATOM 658 C C . THR A 1 85 ? 13.214 -1.992 -4.576 1.00 91.06 85 THR A C 1
ATOM 660 O O . THR A 1 85 ? 12.795 -2.320 -3.467 1.00 91.06 85 THR A O 1
ATOM 663 N N . TRP A 1 86 ? 12.482 -2.204 -5.672 1.00 88.12 86 TRP A N 1
ATOM 664 C CA . TRP A 1 86 ? 11.137 -2.805 -5.639 1.00 88.12 86 TRP A CA 1
ATOM 665 C C . TRP A 1 86 ? 11.127 -4.276 -5.203 1.00 88.12 86 TRP A C 1
ATOM 667 O O . TRP A 1 86 ? 10.159 -4.710 -4.578 1.00 88.12 86 TRP A O 1
ATOM 677 N N . VAL A 1 87 ? 12.202 -5.012 -5.519 1.00 90.50 87 VAL A N 1
ATOM 678 C CA . VAL A 1 87 ? 12.402 -6.448 -5.236 1.00 90.50 87 VAL A CA 1
ATOM 679 C C . VAL A 1 87 ? 13.637 -6.655 -4.357 1.00 90.50 87 VAL A C 1
ATOM 681 O O . VAL A 1 87 ? 14.498 -7.486 -4.635 1.00 90.50 87 VAL A O 1
ATOM 684 N N . ASP A 1 88 ? 13.764 -5.830 -3.320 1.00 94.81 88 ASP A N 1
ATOM 685 C CA . ASP A 1 88 ? 14.892 -5.871 -2.393 1.00 94.81 88 ASP A CA 1
ATOM 686 C C . ASP A 1 88 ? 14.538 -6.663 -1.118 1.00 94.81 88 ASP A C 1
ATOM 688 O O . ASP A 1 88 ? 13.633 -6.264 -0.374 1.00 94.81 88 ASP A O 1
ATOM 692 N N . PRO A 1 89 ? 15.248 -7.773 -0.825 1.00 92.19 89 PRO A N 1
ATOM 693 C CA . PRO A 1 89 ? 14.982 -8.584 0.362 1.00 92.19 89 PRO A CA 1
ATOM 694 C C . PRO A 1 89 ? 15.168 -7.840 1.691 1.00 92.19 89 PRO A C 1
ATOM 696 O O . PRO A 1 89 ? 14.507 -8.179 2.673 1.00 92.19 89 PRO A O 1
ATOM 699 N N . GLY A 1 90 ? 16.052 -6.841 1.748 1.00 93.75 90 GLY A N 1
ATOM 700 C CA . GLY A 1 90 ? 16.295 -6.036 2.944 1.00 93.75 90 GLY A CA 1
ATOM 701 C C . GLY A 1 90 ? 15.125 -5.109 3.263 1.00 93.75 90 GLY A C 1
ATOM 702 O O . GLY A 1 90 ? 14.726 -4.999 4.422 1.00 93.75 90 GLY A O 1
ATOM 703 N N . VAL A 1 91 ? 14.512 -4.510 2.239 1.00 93.75 91 VAL A N 1
ATOM 704 C CA . VAL A 1 91 ? 13.274 -3.729 2.400 1.00 93.75 91 VAL A CA 1
ATOM 705 C C . VAL A 1 91 ? 12.147 -4.637 2.896 1.00 93.75 91 VAL A C 1
ATOM 707 O O . VAL A 1 91 ? 11.463 -4.312 3.869 1.00 93.75 91 VAL A O 1
ATOM 710 N N . TYR A 1 92 ? 12.005 -5.822 2.297 1.00 94.56 92 TYR A N 1
ATOM 711 C CA . TYR A 1 92 ? 10.997 -6.800 2.708 1.00 94.56 92 TYR A CA 1
ATOM 712 C C . TYR A 1 92 ? 11.175 -7.291 4.148 1.00 94.56 92 TYR A C 1
ATOM 714 O O . TYR A 1 92 ? 10.177 -7.480 4.844 1.00 94.56 92 TYR A O 1
ATOM 722 N N . ALA A 1 93 ? 12.413 -7.445 4.625 1.00 95.06 93 ALA A N 1
ATOM 723 C CA . ALA A 1 93 ? 12.697 -7.860 5.999 1.00 95.06 93 ALA A CA 1
ATOM 724 C C . ALA A 1 93 ? 12.157 -6.878 7.054 1.00 95.06 93 ALA A C 1
ATOM 726 O O . ALA A 1 93 ? 11.881 -7.287 8.179 1.00 95.06 93 ALA A O 1
ATOM 727 N N . ILE A 1 94 ? 11.980 -5.603 6.698 1.00 93.88 94 ILE A N 1
ATOM 728 C CA . ILE A 1 94 ? 11.400 -4.576 7.572 1.00 93.88 94 ILE A CA 1
ATOM 729 C C . ILE A 1 94 ? 9.886 -4.485 7.345 1.00 93.88 94 ILE A C 1
ATOM 731 O O . ILE A 1 94 ? 9.109 -4.493 8.301 1.00 93.88 94 ILE 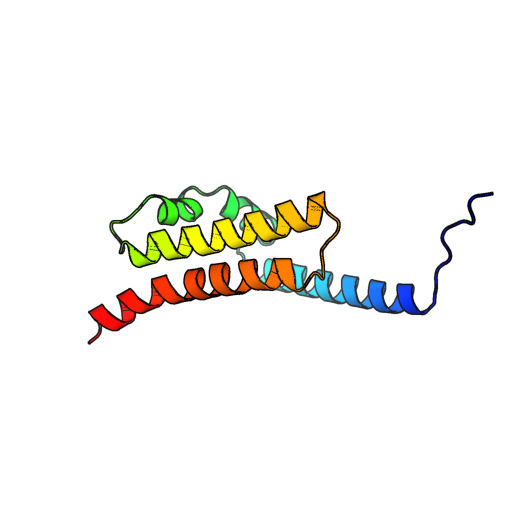A O 1
ATOM 735 N N . THR A 1 95 ? 9.453 -4.446 6.083 1.00 95.56 95 THR A N 1
ATOM 736 C CA . THR A 1 95 ? 8.042 -4.279 5.713 1.00 95.56 95 THR A CA 1
ATOM 737 C C . THR A 1 95 ? 7.164 -5.446 6.165 1.00 95.56 95 THR A C 1
ATOM 739 O O . THR A 1 95 ? 6.086 -5.213 6.713 1.00 95.56 95 THR A O 1
ATOM 742 N N . ILE A 1 96 ? 7.599 -6.694 5.953 1.00 95.00 96 ILE A N 1
ATOM 743 C CA . ILE A 1 96 ? 6.770 -7.881 6.217 1.00 95.00 96 ILE A CA 1
ATOM 744 C C . ILE A 1 96 ? 6.414 -8.001 7.708 1.00 95.00 96 ILE A C 1
ATOM 746 O O . ILE A 1 96 ? 5.227 -8.146 7.999 1.00 95.00 96 ILE A O 1
ATOM 750 N N . PRO A 1 97 ? 7.358 -7.894 8.668 1.00 95.12 97 PRO A N 1
ATOM 751 C CA . PRO A 1 97 ? 7.007 -7.921 10.086 1.00 95.12 97 PRO A CA 1
ATOM 752 C C . PRO A 1 97 ? 6.079 -6.774 10.494 1.00 95.12 97 PRO A C 1
ATOM 754 O O . PRO A 1 97 ? 5.111 -7.013 11.208 1.00 95.12 97 PRO A O 1
ATOM 757 N N . LEU A 1 98 ? 6.331 -5.546 10.023 1.00 94.19 98 LEU A N 1
ATOM 758 C CA . LEU A 1 98 ? 5.501 -4.375 10.341 1.00 94.19 98 LEU A CA 1
ATOM 759 C C . LEU A 1 98 ? 4.044 -4.568 9.909 1.00 94.19 98 LEU A C 1
ATOM 761 O O . LEU A 1 98 ? 3.134 -4.363 10.709 1.00 94.19 98 LEU A O 1
ATOM 765 N N . ILE A 1 99 ? 3.825 -5.014 8.671 1.00 94.62 99 ILE A N 1
ATOM 766 C CA . ILE A 1 99 ? 2.478 -5.289 8.159 1.00 94.62 99 ILE A CA 1
ATOM 767 C C . ILE A 1 99 ? 1.874 -6.515 8.858 1.00 94.62 99 ILE A C 1
ATOM 769 O O . ILE A 1 99 ? 0.712 -6.483 9.248 1.00 94.62 99 ILE A O 1
ATOM 773 N N . GLY A 1 100 ? 2.654 -7.579 9.066 1.00 93.94 100 GLY A N 1
ATOM 774 C CA . GLY A 1 100 ? 2.185 -8.807 9.712 1.00 93.94 100 GLY A CA 1
ATOM 775 C C . GLY A 1 100 ? 1.691 -8.575 11.142 1.00 93.94 100 GLY A C 1
ATOM 776 O O . GLY A 1 100 ? 0.558 -8.925 11.468 1.00 93.94 100 GLY A O 1
ATOM 777 N N . PHE A 1 101 ? 2.499 -7.923 11.982 1.00 92.38 101 PHE A N 1
ATOM 778 C CA . PHE A 1 101 ? 2.068 -7.514 13.322 1.00 92.38 101 PHE A CA 1
ATOM 779 C C . PHE A 1 101 ? 0.933 -6.494 13.264 1.00 92.38 101 PHE A C 1
ATOM 781 O O . PHE A 1 101 ? 0.018 -6.556 14.081 1.00 92.38 101 PHE A O 1
ATOM 788 N N . GLY A 1 102 ? 0.962 -5.596 12.279 1.00 91.12 102 GLY A N 1
ATOM 789 C CA . GLY A 1 102 ? -0.074 -4.596 12.085 1.00 91.12 102 GLY A CA 1
ATOM 790 C C . GLY A 1 102 ? -1.468 -5.178 11.838 1.00 91.12 102 GLY A C 1
ATOM 791 O O . GLY A 1 102 ? -2.447 -4.671 12.380 1.00 91.12 102 GLY A O 1
ATOM 792 N N . ILE A 1 103 ? -1.551 -6.279 11.091 1.00 91.00 103 ILE A N 1
ATOM 793 C CA . ILE A 1 103 ? -2.804 -6.999 10.819 1.00 91.00 103 ILE A CA 1
ATOM 794 C C . ILE A 1 103 ? -3.190 -7.917 11.988 1.00 91.00 103 ILE A C 1
ATOM 796 O O . ILE A 1 103 ? -4.376 -8.078 12.277 1.00 91.00 103 ILE A O 1
ATOM 800 N N . MET A 1 104 ? -2.212 -8.524 12.668 1.00 90.31 104 MET A N 1
ATOM 801 C CA . MET A 1 104 ? -2.478 -9.509 13.721 1.00 90.31 104 MET A CA 1
ATOM 802 C C . MET A 1 104 ? -2.883 -8.874 15.058 1.00 90.31 104 MET A C 1
ATOM 804 O O . MET A 1 104 ? -3.809 -9.357 15.703 1.00 90.31 104 MET A O 1
ATOM 808 N N . LEU A 1 105 ? -2.226 -7.788 15.482 1.00 88.00 105 LEU A N 1
ATOM 809 C CA . LEU A 1 105 ? -2.488 -7.139 16.776 1.00 88.00 105 LEU A CA 1
ATOM 810 C C . LEU A 1 105 ? -3.963 -6.753 16.998 1.00 88.00 105 LEU A C 1
ATOM 812 O O . LEU A 1 105 ? -4.461 -6.998 18.096 1.00 88.00 105 LEU A O 1
ATOM 816 N N . PRO A 1 106 ? -4.692 -6.214 16.001 1.00 85.69 106 PRO A N 1
ATOM 817 C CA . PRO A 1 106 ? -6.109 -5.910 16.157 1.00 85.69 106 PRO A CA 1
ATOM 818 C C . PRO A 1 106 ? -7.002 -7.121 16.474 1.00 85.69 106 PRO A C 1
ATOM 820 O O . PRO A 1 106 ? -8.045 -6.934 17.095 1.00 85.69 106 PRO A O 1
ATOM 823 N N . HIS A 1 107 ? -6.606 -8.330 16.058 1.00 84.88 107 HIS A N 1
ATOM 824 C CA . HIS A 1 107 ? -7.362 -9.572 16.274 1.00 84.88 107 HIS A CA 1
ATOM 825 C C . HIS A 1 107 ? -7.091 -10.201 17.650 1.00 84.88 107 HIS A C 1
ATOM 827 O O . HIS A 1 107 ? -7.901 -10.966 18.155 1.00 84.88 107 HIS A O 1
ATOM 833 N N . LEU A 1 108 ? -5.970 -9.868 18.293 1.00 81.44 108 LEU A N 1
ATOM 834 C CA . LEU A 1 108 ? -5.632 -10.438 19.600 1.00 81.44 108 LEU A CA 1
ATOM 835 C C . LEU A 1 108 ? -6.508 -9.896 20.741 1.00 81.44 108 LEU A C 1
ATOM 837 O O . LEU A 1 108 ? -6.705 -10.598 21.726 1.00 81.44 108 LEU A O 1
ATOM 841 N N . ASP A 1 109 ? -7.034 -8.673 20.615 1.00 69.56 109 ASP A N 1
ATOM 842 C CA . ASP A 1 109 ? -7.965 -8.102 21.603 1.00 69.56 109 ASP A CA 1
ATOM 843 C C . ASP A 1 109 ? -9.372 -8.705 21.482 1.00 69.56 109 ASP A C 1
ATOM 845 O O . ASP A 1 109 ? -10.030 -8.888 22.499 1.00 69.56 109 ASP A O 1
ATOM 849 N N . SER A 1 110 ? -9.833 -9.042 20.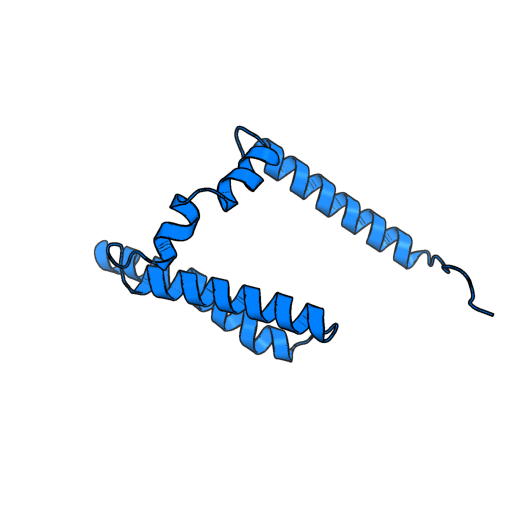268 1.00 64.38 110 SER A N 1
ATOM 850 C CA . SER A 1 110 ? -11.157 -9.659 20.086 1.00 64.38 110 SER A CA 1
ATOM 851 C C . SER A 1 110 ? -11.218 -11.065 20.673 1.00 64.38 110 SER A C 1
ATOM 853 O O . SER A 1 110 ? -12.197 -11.417 21.318 1.00 64.38 110 SER A O 1
ATOM 855 N N . ASP A 1 111 ? -10.140 -11.837 20.529 1.00 59.00 111 ASP A N 1
ATOM 856 C CA . ASP A 1 111 ? -10.087 -13.212 21.032 1.00 59.00 111 ASP A CA 1
ATOM 857 C C . ASP A 1 111 ? -9.975 -13.274 22.570 1.00 59.00 111 ASP A C 1
ATOM 859 O O . ASP A 1 111 ? -10.310 -14.291 23.174 1.00 59.00 111 ASP A O 1
ATOM 863 N N . ALA A 1 112 ? -9.498 -12.201 23.213 1.00 57.09 112 ALA A N 1
ATOM 864 C CA . ALA A 1 112 ? -9.384 -12.103 24.670 1.00 57.09 112 ALA A CA 1
ATOM 865 C C . ALA A 1 112 ? -10.693 -11.675 25.357 1.00 57.09 112 ALA A C 1
ATOM 867 O O . ALA A 1 112 ? -10.858 -11.927 26.548 1.00 57.09 112 ALA A O 1
ATOM 868 N N . GLU A 1 113 ? -11.599 -11.015 24.633 1.00 52.84 113 GLU A N 1
ATOM 869 C CA . GLU A 1 113 ? -12.903 -10.571 25.142 1.00 52.84 113 GLU A CA 1
ATOM 870 C C . GLU A 1 113 ? -13.973 -11.682 25.038 1.00 52.84 113 GLU A C 1
ATOM 872 O O . GLU A 1 113 ? -14.939 -11.683 25.800 1.00 52.84 113 GLU A O 1
ATOM 877 N N . ASP A 1 114 ? -13.750 -12.666 24.155 1.00 52.84 114 ASP A N 1
ATOM 878 C CA . ASP A 1 114 ? -14.608 -13.839 23.920 1.00 52.84 114 ASP A CA 1
ATOM 879 C C . ASP A 1 114 ? -14.219 -15.100 24.743 1.00 52.84 114 ASP A C 1
ATOM 881 O O . ASP A 1 114 ? -14.842 -16.157 24.581 1.00 52.84 114 ASP A O 1
ATOM 885 N N . ALA A 1 115 ? -13.205 -15.019 25.619 1.00 49.22 115 ALA A N 1
ATOM 886 C CA . ALA A 1 115 ? -12.674 -16.126 26.440 1.00 49.22 115 ALA A CA 1
ATOM 887 C C . ALA A 1 115 ? -12.999 -15.987 27.939 1.00 49.22 115 ALA A C 1
ATOM 889 O O . ALA A 1 115 ? -13.286 -17.034 28.571 1.00 49.22 115 ALA A O 1
#